Protein AF-A0A3N1CZ77-F1 (afdb_monomer_lite)

pLDDT: mean 90.08, std 13.38, range [37.53, 98.38]

Foldseek 3Di:
DQDQQEDQVLLLVLCVVCVVVCVVVQKDK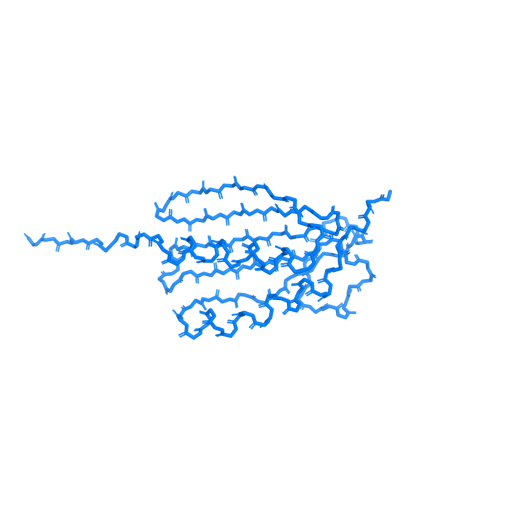DQKWFWAPPDDPPTDIDSDPVVHDHTFKIWIWIADNVRQWIWIWIAGSNQKIWIWIRAPNDTDIDIDGGRYSVSSSVVVVVVVCVSVPGDDPPPPPDD

Secondary structure (DSSP, 8-state):
-----S-HHHHHHHHHHHHHHHHHTT-EEPPPEEEETTSPSSPPEES-GGG-SSEEEEEEEEE-TTSS-EEEEEEETTTEEEEEEEETTEEEEEEEE--SHHHHHHHHHHHHHHHHHS---------

Structure (mmCIF, N/CA/C/O backbone):
data_AF-A0A3N1CZ77-F1
#
_entry.id   AF-A0A3N1CZ77-F1
#
loop_
_atom_site.group_PDB
_atom_site.id
_atom_site.type_symbol
_atom_site.label_atom_id
_atom_site.label_alt_id
_atom_site.label_comp_id
_atom_site.label_asym_id
_atom_site.label_entity_id
_atom_site.label_seq_id
_atom_site.pdbx_PDB_ins_code
_atom_site.Cartn_x
_atom_site.Cartn_y
_atom_site.Cartn_z
_atom_site.occupancy
_atom_site.B_iso_or_equiv
_atom_site.auth_seq_id
_atom_site.auth_comp_id
_atom_site.auth_asym_id
_atom_site.auth_atom_id
_atom_site.pdbx_PDB_model_num
ATOM 1 N N . MET A 1 1 ? 20.611 4.620 -13.132 1.00 52.34 1 MET A N 1
ATOM 2 C CA . MET A 1 1 ? 19.452 3.706 -13.179 1.00 52.34 1 MET A CA 1
ATOM 3 C C . MET A 1 1 ? 19.361 3.092 -11.795 1.00 52.34 1 MET A C 1
ATOM 5 O O . MET A 1 1 ? 20.352 2.504 -11.389 1.00 52.34 1 MET A O 1
ATOM 9 N N . MET A 1 2 ? 18.281 3.331 -11.040 1.00 60.47 2 MET A N 1
ATOM 10 C CA . MET A 1 2 ? 18.083 2.670 -9.740 1.00 60.47 2 MET A CA 1
ATOM 11 C C . MET A 1 2 ? 18.040 1.159 -9.956 1.00 60.47 2 MET A C 1
ATOM 13 O O . MET A 1 2 ? 17.412 0.702 -10.919 1.00 60.47 2 MET A O 1
ATOM 17 N N . ASP A 1 3 ? 18.699 0.409 -9.080 1.00 77.62 3 ASP A N 1
ATOM 18 C CA . ASP A 1 3 ? 18.689 -1.046 -9.150 1.00 77.62 3 ASP A CA 1
ATOM 19 C C . ASP A 1 3 ? 17.254 -1.583 -8.992 1.00 77.62 3 ASP A C 1
ATOM 21 O O . ASP A 1 3 ? 16.405 -0.945 -8.359 1.00 77.62 3 ASP A O 1
ATOM 25 N N . ARG A 1 4 ? 16.950 -2.704 -9.647 1.00 84.12 4 ARG A N 1
ATOM 26 C CA . ARG A 1 4 ? 15.653 -3.389 -9.526 1.00 84.12 4 ARG A CA 1
ATOM 27 C C . ARG A 1 4 ? 15.856 -4.589 -8.622 1.00 84.12 4 ARG A C 1
ATOM 29 O O . ARG A 1 4 ? 16.131 -5.682 -9.104 1.00 84.12 4 ARG A O 1
ATOM 36 N N . VAL A 1 5 ? 15.745 -4.345 -7.323 1.00 93.81 5 VAL A N 1
ATOM 37 C CA . VAL A 1 5 ? 15.986 -5.353 -6.288 1.00 93.81 5 VAL A CA 1
ATOM 38 C C . VAL A 1 5 ? 14.724 -6.174 -6.036 1.00 93.81 5 VAL A C 1
ATOM 40 O O . VAL A 1 5 ? 14.800 -7.394 -5.941 1.00 93.81 5 VAL A O 1
ATOM 43 N N . ILE A 1 6 ? 13.557 -5.523 -5.998 1.00 95.38 6 ILE A N 1
ATOM 44 C CA . ILE A 1 6 ? 12.279 -6.162 -5.664 1.00 95.38 6 ILE A CA 1
ATOM 45 C C . ILE A 1 6 ? 11.257 -6.056 -6.803 1.00 95.38 6 ILE A C 1
ATOM 47 O O . ILE A 1 6 ? 11.154 -5.038 -7.491 1.00 95.38 6 ILE A O 1
ATOM 51 N N . ASP A 1 7 ? 10.476 -7.123 -6.985 1.00 95.75 7 ASP A N 1
ATOM 52 C CA . ASP A 1 7 ? 9.313 -7.154 -7.874 1.00 95.75 7 ASP A CA 1
ATOM 53 C C . ASP A 1 7 ? 8.112 -6.478 -7.190 1.00 95.75 7 ASP A C 1
ATOM 55 O O . ASP A 1 7 ? 7.494 -7.039 -6.280 1.00 95.75 7 ASP A O 1
ATOM 59 N N . LEU A 1 8 ? 7.793 -5.261 -7.637 1.00 97.12 8 LEU A N 1
ATOM 60 C CA . LEU A 1 8 ? 6.699 -4.459 -7.088 1.00 97.12 8 LEU A CA 1
ATOM 61 C C . LEU A 1 8 ? 5.309 -5.033 -7.402 1.00 97.12 8 LEU A C 1
ATOM 63 O O . LEU A 1 8 ? 4.387 -4.830 -6.618 1.00 97.12 8 LEU A O 1
ATOM 67 N N . ASP A 1 9 ? 5.144 -5.782 -8.494 1.00 97.31 9 ASP A N 1
ATOM 68 C CA . ASP A 1 9 ? 3.872 -6.438 -8.812 1.00 97.31 9 ASP A CA 1
ATOM 69 C C . ASP A 1 9 ? 3.587 -7.571 -7.818 1.00 97.31 9 ASP A C 1
ATOM 71 O O . ASP A 1 9 ? 2.476 -7.690 -7.292 1.00 97.31 9 ASP A O 1
ATOM 75 N N . ARG A 1 10 ? 4.613 -8.356 -7.468 1.00 97.44 10 ARG A N 1
ATOM 76 C CA . ARG A 1 10 ? 4.491 -9.368 -6.407 1.00 97.44 10 ARG A CA 1
ATOM 77 C C . ARG A 1 10 ? 4.319 -8.745 -5.026 1.00 97.44 10 ARG A C 1
ATOM 79 O O . ARG A 1 10 ? 3.500 -9.231 -4.255 1.00 97.44 10 ARG A O 1
ATOM 86 N N . ALA A 1 11 ? 5.024 -7.657 -4.721 1.00 97.62 11 ALA A N 1
ATOM 87 C CA . ALA A 1 11 ? 4.836 -6.941 -3.461 1.00 97.62 11 ALA A CA 1
ATOM 88 C C . ALA A 1 11 ? 3.414 -6.358 -3.320 1.00 97.62 11 ALA A C 1
ATOM 90 O O . ALA A 1 11 ? 2.819 -6.430 -2.247 1.00 97.62 11 ALA A O 1
ATOM 91 N N . ALA A 1 12 ? 2.815 -5.848 -4.402 1.00 97.75 12 ALA A N 1
ATOM 92 C CA . ALA A 1 12 ? 1.417 -5.420 -4.394 1.00 97.75 12 ALA A CA 1
ATOM 93 C C . ALA A 1 12 ? 0.453 -6.588 -4.130 1.00 97.75 12 ALA A C 1
ATOM 95 O O . ALA A 1 12 ? -0.534 -6.421 -3.412 1.00 97.75 12 ALA A O 1
ATOM 96 N N . ALA A 1 13 ? 0.745 -7.781 -4.658 1.00 97.12 13 ALA A N 1
ATOM 97 C CA . ALA A 1 13 ? -0.046 -8.974 -4.368 1.00 97.12 13 ALA A CA 1
ATOM 98 C C . ALA A 1 13 ? -0.011 -9.349 -2.874 1.00 97.12 13 ALA A C 1
ATOM 100 O O . ALA A 1 13 ? -1.045 -9.736 -2.333 1.00 97.12 13 ALA A O 1
ATOM 101 N N . GLU A 1 14 ? 1.125 -9.165 -2.188 1.00 97.88 14 GLU A N 1
ATOM 102 C CA . GLU A 1 14 ? 1.230 -9.373 -0.733 1.00 97.88 14 GLU A CA 1
ATOM 103 C C . GLU A 1 14 ? 0.317 -8.429 0.067 1.00 97.88 14 GLU A C 1
ATOM 105 O O . GLU A 1 14 ? -0.271 -8.851 1.067 1.00 97.88 14 GLU A O 1
ATOM 110 N N . ILE A 1 15 ? 0.160 -7.177 -0.385 1.00 97.56 15 ILE A N 1
ATOM 111 C CA . ILE A 1 15 ? -0.781 -6.211 0.206 1.00 97.56 15 ILE A CA 1
ATOM 112 C C . ILE A 1 15 ? -2.216 -6.678 -0.023 1.00 97.56 15 ILE A C 1
ATOM 114 O O . ILE A 1 15 ? -2.994 -6.784 0.923 1.00 97.56 15 ILE A O 1
ATOM 118 N N . VAL A 1 16 ? -2.574 -6.981 -1.274 1.00 95.75 16 VAL A N 1
ATOM 119 C CA . VAL A 1 16 ? -3.941 -7.379 -1.645 1.00 95.75 16 VAL A CA 1
ATOM 120 C C . VAL A 1 16 ? -4.371 -8.648 -0.908 1.00 95.75 16 VAL A C 1
ATOM 122 O O . VAL A 1 16 ? -5.505 -8.724 -0.439 1.00 95.75 16 VAL A O 1
ATOM 125 N N . ALA A 1 17 ? -3.467 -9.618 -0.751 1.00 95.94 17 ALA A N 1
ATOM 126 C CA . ALA A 1 17 ? -3.738 -10.859 -0.032 1.00 95.94 17 ALA A CA 1
ATOM 127 C C . ALA A 1 17 ? -4.102 -10.632 1.447 1.00 95.94 17 ALA A C 1
ATOM 129 O O . ALA A 1 17 ? -4.891 -11.393 2.004 1.00 95.94 17 ALA A O 1
ATOM 130 N N . ARG A 1 18 ? -3.557 -9.584 2.078 1.00 96.62 18 ARG A N 1
ATOM 131 C CA . ARG A 1 18 ? -3.784 -9.260 3.497 1.00 96.62 18 ARG A CA 1
ATOM 132 C C . ARG A 1 18 ? -4.888 -8.237 3.723 1.00 96.62 18 ARG A C 1
ATOM 134 O O . ARG A 1 18 ? -5.530 -8.265 4.770 1.00 96.62 18 ARG A O 1
ATOM 141 N N . ALA A 1 19 ? -5.143 -7.375 2.739 1.00 95.38 19 ALA A N 1
ATOM 142 C CA . ALA A 1 19 ? -6.119 -6.295 2.835 1.00 95.38 19 ALA A CA 1
ATOM 143 C C . ALA A 1 19 ? -7.506 -6.786 3.272 1.00 95.38 19 ALA A C 1
ATOM 145 O O . ALA A 1 19 ? -8.142 -6.136 4.095 1.00 95.38 19 ALA A O 1
ATOM 146 N N . ALA A 1 20 ? -7.941 -7.959 2.795 1.00 91.88 20 ALA A N 1
ATOM 147 C CA . ALA A 1 20 ? -9.215 -8.554 3.199 1.00 91.88 20 ALA A CA 1
ATOM 148 C C . ALA A 1 20 ? -9.302 -8.775 4.720 1.00 91.88 20 ALA A C 1
ATOM 150 O O . ALA A 1 20 ? -10.262 -8.338 5.347 1.00 91.88 20 ALA A O 1
ATOM 151 N N . VAL A 1 21 ? -8.268 -9.373 5.321 1.00 94.00 21 VAL A N 1
ATOM 152 C CA . VAL A 1 21 ? -8.210 -9.636 6.768 1.00 94.00 21 VAL A CA 1
ATOM 153 C C . VAL A 1 21 ? -8.183 -8.327 7.559 1.00 94.00 21 VAL A C 1
ATOM 155 O O . VAL A 1 21 ? -8.862 -8.200 8.574 1.00 94.00 21 VAL A O 1
ATOM 158 N N . TRP A 1 22 ? -7.432 -7.328 7.089 1.00 95.81 22 TRP A N 1
ATOM 159 C CA . TRP A 1 22 ? -7.373 -6.009 7.728 1.00 95.81 22 TRP A CA 1
ATOM 160 C C . TRP A 1 22 ? -8.730 -5.303 7.714 1.00 95.81 22 TRP A C 1
ATOM 162 O O . TRP A 1 22 ? -9.152 -4.745 8.725 1.00 95.81 22 TRP A O 1
ATOM 172 N N . THR A 1 23 ? -9.444 -5.367 6.592 1.00 94.88 23 THR A N 1
ATOM 173 C CA . THR A 1 23 ? -10.793 -4.807 6.480 1.00 94.88 23 THR A CA 1
ATOM 174 C C . THR A 1 23 ? -11.798 -5.544 7.365 1.00 94.88 23 THR A C 1
ATOM 176 O O . THR A 1 23 ? -12.642 -4.896 7.980 1.00 94.88 23 THR A O 1
ATOM 179 N N . GLU A 1 24 ? -11.701 -6.871 7.494 1.00 93.31 24 GLU A N 1
ATOM 180 C CA . GLU A 1 24 ? -12.574 -7.655 8.384 1.00 93.31 24 GLU A CA 1
ATOM 181 C C . GLU A 1 24 ? -12.428 -7.268 9.860 1.00 93.31 24 GLU A C 1
ATOM 183 O O . GLU A 1 24 ? -13.416 -7.281 10.594 1.00 93.31 24 GLU A O 1
ATOM 188 N N . VAL A 1 25 ? -11.229 -6.870 10.293 1.00 92.31 25 VAL A N 1
ATOM 189 C CA . VAL A 1 25 ? -10.992 -6.366 11.658 1.00 92.31 25 VAL A CA 1
ATOM 190 C C . VAL A 1 25 ? -11.262 -4.861 11.807 1.00 92.31 25 VAL A C 1
ATOM 192 O O . VAL A 1 25 ? -10.941 -4.276 12.837 1.00 92.31 25 VAL A O 1
ATOM 195 N N . GLY A 1 26 ? -11.883 -4.235 10.802 1.00 93.69 26 GLY A N 1
ATOM 196 C CA . GLY A 1 26 ? -12.371 -2.855 10.860 1.00 93.69 26 GLY A CA 1
ATOM 197 C C . GLY A 1 26 ? -11.391 -1.789 10.372 1.00 93.69 26 GLY A C 1
ATOM 198 O O . GLY A 1 26 ? -11.674 -0.605 10.537 1.00 93.69 26 GLY A O 1
ATOM 199 N N . LEU A 1 27 ? -10.261 -2.166 9.763 1.00 95.88 27 LEU A N 1
ATOM 200 C CA . LEU A 1 27 ? -9.303 -1.198 9.227 1.00 95.88 27 LEU A CA 1
ATOM 201 C C . LEU A 1 27 ? -9.723 -0.667 7.854 1.00 95.88 27 LEU A C 1
ATOM 203 O O . LEU A 1 27 ? -10.133 -1.416 6.961 1.00 95.88 27 LEU A O 1
ATOM 207 N N . GLY A 1 28 ? -9.536 0.636 7.653 1.00 96.50 28 GLY A N 1
ATOM 208 C CA . GLY A 1 28 ? -9.732 1.286 6.362 1.00 96.50 28 GLY A CA 1
ATOM 209 C C . GLY A 1 28 ? -8.490 1.151 5.486 1.00 96.50 28 GLY A C 1
ATOM 210 O O . GLY A 1 28 ? -7.529 1.888 5.675 1.00 96.50 28 GLY A O 1
ATOM 211 N N . VAL A 1 29 ? -8.497 0.245 4.508 1.00 97.19 29 VAL A N 1
ATOM 212 C CA . VAL A 1 29 ? -7.369 0.056 3.578 1.00 97.19 29 VAL A CA 1
ATOM 213 C C . VAL A 1 29 ? -7.630 0.834 2.288 1.00 97.19 29 VAL A C 1
ATOM 215 O O . VAL A 1 29 ? -8.592 0.559 1.571 1.00 97.19 29 VAL A O 1
ATOM 218 N N . SER A 1 30 ? -6.778 1.812 1.982 1.00 96.44 30 SER A N 1
ATOM 219 C CA . SER A 1 30 ? -6.846 2.543 0.711 1.00 96.44 30 SER A CA 1
ATOM 220 C C . SER A 1 30 ? -6.333 1.682 -0.453 1.00 96.44 30 SER A C 1
ATOM 222 O O . SER A 1 30 ? -5.493 0.805 -0.237 1.00 96.44 30 SER A O 1
ATOM 224 N N . PRO A 1 31 ? -6.774 1.937 -1.703 1.00 96.25 31 PRO A N 1
ATOM 225 C CA . PRO A 1 31 ? -6.189 1.296 -2.876 1.00 96.25 31 PRO A CA 1
ATOM 226 C C . PRO A 1 31 ? -4.669 1.485 -2.936 1.00 96.25 31 PRO A C 1
ATOM 228 O O . PRO A 1 31 ? -4.156 2.549 -2.585 1.00 96.25 31 PRO A O 1
ATOM 231 N N . VAL A 1 32 ? -3.959 0.461 -3.421 1.00 97.62 32 VAL A N 1
ATOM 232 C CA . VAL A 1 32 ? -2.517 0.557 -3.676 1.00 97.62 32 VAL A CA 1
ATOM 233 C C . VAL A 1 32 ? -2.266 1.649 -4.709 1.00 97.62 32 VAL A C 1
ATOM 235 O O . VAL A 1 32 ? -2.879 1.661 -5.777 1.00 97.62 32 VAL A O 1
ATOM 238 N N . THR A 1 33 ? -1.337 2.541 -4.390 1.00 97.88 33 THR A N 1
ATOM 239 C CA . THR A 1 33 ? -0.897 3.611 -5.290 1.00 97.88 33 THR A CA 1
ATOM 240 C C . THR A 1 33 ? 0.414 3.227 -5.958 1.00 97.88 33 THR A C 1
ATOM 242 O O . THR A 1 33 ? 1.199 2.457 -5.411 1.00 97.88 33 THR A O 1
ATOM 245 N N . TRP A 1 34 ? 0.675 3.782 -7.134 1.00 97.94 34 TRP A N 1
ATOM 246 C CA . TRP A 1 34 ? 1.865 3.514 -7.928 1.00 97.94 34 TRP A CA 1
ATOM 247 C C . TRP A 1 34 ? 2.487 4.813 -8.418 1.00 97.94 34 TRP A C 1
ATOM 249 O O . TRP A 1 34 ? 1.778 5.736 -8.823 1.00 97.94 34 TRP A O 1
ATOM 259 N N . ARG A 1 35 ? 3.820 4.857 -8.446 1.00 96.31 35 ARG A N 1
ATOM 260 C CA . ARG A 1 35 ? 4.591 5.909 -9.113 1.00 96.31 35 ARG A CA 1
ATOM 261 C C . ARG A 1 35 ? 5.291 5.335 -10.339 1.00 96.31 35 ARG A C 1
ATOM 263 O O . ARG A 1 35 ? 6.007 4.340 -10.233 1.00 96.31 35 ARG A O 1
ATOM 270 N N . ASP A 1 36 ? 5.126 5.994 -11.484 1.00 94.50 36 ASP A N 1
ATOM 271 C CA . ASP A 1 36 ? 5.888 5.689 -12.700 1.00 94.50 36 ASP A CA 1
ATOM 272 C C . ASP A 1 36 ? 7.198 6.491 -12.719 1.00 94.50 36 ASP A C 1
ATOM 274 O O . ASP A 1 36 ? 7.181 7.724 -12.747 1.00 94.50 36 ASP A O 1
ATOM 278 N N . GLY A 1 37 ? 8.336 5.795 -12.748 1.00 91.56 37 GLY A N 1
ATOM 279 C CA . GLY A 1 37 ? 9.676 6.387 -12.779 1.00 91.56 37 GLY A CA 1
ATOM 280 C C . GLY A 1 37 ? 10.013 7.135 -14.071 1.00 91.56 37 GLY A C 1
ATOM 281 O O . GLY A 1 37 ? 11.030 7.824 -14.134 1.00 91.56 37 GLY A O 1
ATOM 282 N N . ARG A 1 38 ? 9.179 7.024 -15.112 1.00 90.38 38 ARG A N 1
ATOM 283 C CA . ARG A 1 38 ? 9.319 7.780 -16.368 1.00 90.38 38 ARG A CA 1
ATOM 284 C C . ARG A 1 38 ? 8.519 9.077 -16.384 1.00 90.38 38 ARG A C 1
ATOM 286 O O . ARG A 1 38 ? 8.724 9.887 -17.290 1.00 90.38 38 ARG A O 1
ATOM 293 N N . THR A 1 39 ? 7.612 9.273 -15.430 1.00 90.19 39 THR A N 1
ATOM 294 C CA . THR A 1 39 ? 6.791 10.484 -15.362 1.00 90.19 39 THR A CA 1
ATOM 295 C C . THR A 1 39 ? 7.622 11.641 -14.825 1.00 90.19 39 THR A C 1
ATOM 297 O O . THR A 1 39 ? 8.270 11.531 -13.787 1.00 90.19 39 THR A O 1
ATOM 300 N N . ALA A 1 40 ? 7.612 12.764 -15.544 1.00 86.56 40 ALA A N 1
ATOM 301 C CA . ALA A 1 40 ? 8.281 13.973 -15.089 1.00 86.56 40 ALA A CA 1
ATOM 302 C C . ALA A 1 40 ? 7.577 14.554 -13.857 1.00 86.56 40 ALA A C 1
ATOM 304 O O . ALA A 1 40 ? 6.365 14.427 -13.695 1.00 86.56 40 ALA A O 1
ATOM 305 N N . TRP A 1 41 ? 8.342 15.233 -13.010 1.00 85.81 41 TRP A N 1
ATOM 306 C CA . TRP A 1 41 ? 7.790 15.944 -11.866 1.00 85.81 41 TRP A CA 1
ATOM 307 C C . TRP A 1 41 ? 6.810 17.059 -12.314 1.00 85.81 41 TRP A C 1
ATOM 309 O O . TRP A 1 41 ? 7.100 17.735 -13.307 1.00 85.81 41 TRP A O 1
ATOM 319 N N . PRO A 1 42 ? 5.698 17.312 -11.590 1.00 87.12 42 PRO A N 1
ATOM 320 C CA . PRO A 1 42 ? 5.261 16.649 -10.358 1.00 87.12 42 PRO A CA 1
ATOM 321 C C . PRO A 1 42 ? 4.747 15.229 -10.599 1.00 87.12 42 PRO A C 1
ATOM 323 O O . PRO A 1 42 ? 3.997 14.971 -11.538 1.00 87.12 42 PRO A O 1
ATOM 326 N N . TYR A 1 43 ? 5.153 14.308 -9.722 1.00 83.69 43 TYR A N 1
ATOM 327 C CA . TYR A 1 43 ? 4.750 12.910 -9.829 1.00 83.69 43 TYR A CA 1
ATOM 328 C C . TYR A 1 43 ? 3.250 12.760 -9.586 1.00 83.69 43 TYR A C 1
ATOM 330 O O . TYR A 1 43 ? 2.708 13.276 -8.607 1.00 83.69 43 TYR A O 1
ATOM 338 N N . ARG A 1 44 ? 2.593 12.013 -10.472 1.00 88.38 44 ARG A N 1
ATOM 339 C CA . ARG A 1 44 ? 1.207 11.581 -10.314 1.00 88.38 44 ARG A CA 1
ATOM 340 C C . ARG A 1 44 ? 1.198 10.172 -9.738 1.00 88.38 44 ARG A C 1
ATOM 342 O O . ARG A 1 44 ? 1.907 9.307 -10.248 1.00 88.38 44 ARG A O 1
ATOM 349 N N . LEU A 1 45 ? 0.422 9.967 -8.677 1.00 94.19 45 LEU A N 1
ATOM 350 C CA . LEU A 1 45 ? 0.150 8.636 -8.146 1.00 94.19 45 LEU A CA 1
ATOM 351 C C . LEU A 1 45 ? -1.064 8.061 -8.872 1.00 94.19 45 LEU A C 1
ATOM 353 O O . LEU A 1 45 ? -2.093 8.731 -8.966 1.00 94.19 45 LEU A O 1
ATOM 357 N N . GLU A 1 46 ? -0.942 6.838 -9.372 1.00 96.44 46 GLU A N 1
ATOM 358 C CA . GLU A 1 46 ? -2.037 6.121 -10.026 1.00 96.44 46 GLU A CA 1
ATOM 359 C C . GLU A 1 46 ? -2.460 4.926 -9.177 1.00 96.44 46 GLU A C 1
ATOM 361 O O . GLU A 1 46 ? -1.622 4.254 -8.584 1.00 96.44 46 GLU A O 1
ATOM 366 N N . ASN A 1 47 ? -3.756 4.629 -9.151 1.00 96.06 47 ASN A N 1
ATOM 367 C CA . ASN A 1 47 ? -4.275 3.418 -8.500 1.00 96.06 47 ASN A CA 1
ATOM 368 C C . ASN A 1 47 ? -4.400 2.243 -9.484 1.00 96.06 47 ASN A C 1
ATOM 370 O O . ASN A 1 47 ? -4.612 1.105 -9.073 1.00 96.06 47 ASN A O 1
ATOM 374 N N . ASP A 1 48 ? -4.290 2.517 -10.788 1.00 94.75 48 ASP A N 1
ATOM 375 C CA . ASP A 1 48 ? -4.367 1.511 -11.843 1.00 94.75 48 ASP A CA 1
ATOM 376 C C . ASP A 1 48 ? -2.961 1.151 -12.340 1.00 94.75 48 ASP A C 1
ATOM 378 O O . ASP A 1 48 ? -2.283 1.940 -13.005 1.00 94.75 48 ASP A O 1
ATOM 382 N N . ARG A 1 49 ? -2.5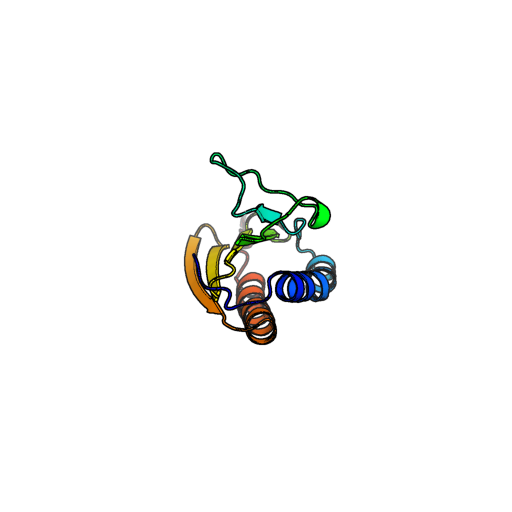37 -0.081 -12.040 1.00 95.12 49 ARG A N 1
ATOM 383 C CA . ARG A 1 49 ? -1.241 -0.629 -12.452 1.00 95.12 49 ARG A CA 1
ATOM 384 C C . ARG A 1 49 ? -1.059 -0.645 -13.975 1.00 95.12 49 ARG A C 1
ATOM 386 O O . ARG A 1 49 ? 0.082 -0.558 -14.437 1.00 95.12 49 ARG A O 1
ATOM 393 N N . ALA A 1 50 ? -2.137 -0.725 -14.757 1.00 95.50 50 ALA A N 1
ATOM 394 C CA . ALA A 1 50 ? -2.074 -0.729 -16.219 1.00 95.50 50 ALA A CA 1
ATOM 395 C C . ALA A 1 50 ? -1.625 0.620 -16.808 1.00 95.50 50 ALA A C 1
ATOM 397 O O . ALA A 1 50 ? -1.149 0.661 -17.943 1.00 95.50 50 ALA A O 1
ATOM 398 N N . LEU A 1 51 ? -1.732 1.711 -16.040 1.00 93.56 51 LEU A N 1
ATOM 399 C CA . LEU A 1 51 ? -1.274 3.044 -16.443 1.00 93.56 51 LEU A CA 1
ATOM 400 C C . LEU A 1 51 ? 0.231 3.261 -16.206 1.00 93.56 51 LEU A C 1
ATOM 402 O O . LEU A 1 51 ? 0.772 4.285 -16.617 1.00 93.56 51 LEU A O 1
ATOM 406 N N . ILE A 1 52 ? 0.913 2.304 -15.566 1.00 95.44 52 ILE A N 1
ATOM 407 C CA . ILE A 1 52 ? 2.315 2.420 -15.153 1.00 95.44 52 ILE A CA 1
ATOM 408 C C . ILE A 1 52 ? 3.234 1.676 -16.124 1.00 95.44 52 ILE A C 1
ATOM 410 O O . ILE A 1 52 ? 3.145 0.457 -16.294 1.00 95.44 52 ILE A O 1
ATOM 414 N N . THR A 1 53 ? 4.173 2.407 -16.721 1.00 93.50 53 THR A N 1
ATOM 415 C CA . THR A 1 53 ? 5.156 1.873 -17.673 1.00 93.50 53 THR A CA 1
ATOM 416 C C . THR A 1 53 ? 6.409 1.357 -16.971 1.00 93.50 53 THR A C 1
ATOM 418 O O . THR A 1 53 ? 6.880 0.263 -17.282 1.00 93.50 53 THR A O 1
ATOM 421 N N . ASP A 1 54 ? 6.973 2.135 -16.043 1.00 93.12 54 ASP A N 1
ATOM 422 C CA . ASP A 1 54 ? 8.133 1.737 -15.237 1.00 93.12 54 ASP A CA 1
ATOM 423 C C . ASP A 1 54 ? 7.813 1.923 -13.748 1.00 93.12 54 ASP A C 1
ATOM 425 O O . ASP A 1 54 ? 7.992 3.026 -13.229 1.00 93.12 54 ASP A O 1
ATOM 429 N N . PRO A 1 55 ? 7.303 0.890 -13.051 1.00 95.00 55 PRO A N 1
ATOM 430 C CA . PRO A 1 55 ? 6.965 1.020 -11.642 1.00 95.00 55 PRO A CA 1
ATOM 431 C C . PRO A 1 55 ? 8.230 1.326 -10.839 1.00 95.00 55 PRO A C 1
ATOM 433 O O . PRO A 1 55 ? 9.202 0.566 -10.837 1.00 95.00 55 PRO A O 1
ATOM 436 N N . ASP A 1 56 ? 8.215 2.475 -10.178 1.00 95.31 56 ASP A N 1
ATOM 437 C CA . ASP A 1 56 ? 9.330 2.981 -9.384 1.00 95.31 56 ASP A CA 1
ATOM 438 C C . ASP A 1 56 ? 9.069 2.815 -7.887 1.00 95.31 56 ASP A C 1
ATOM 440 O O . ASP A 1 56 ? 9.966 2.441 -7.130 1.00 95.31 56 ASP A O 1
ATOM 444 N N . SER A 1 57 ? 7.819 3.004 -7.470 1.00 96.69 57 SER A N 1
ATOM 445 C CA . SER A 1 57 ? 7.360 2.659 -6.129 1.00 96.69 57 SER A CA 1
ATOM 446 C C . SER A 1 57 ? 5.884 2.278 -6.121 1.00 96.69 57 SER A C 1
ATOM 448 O O . SER A 1 57 ? 5.126 2.674 -7.012 1.00 96.69 57 SER A O 1
ATOM 450 N N . LEU A 1 58 ? 5.481 1.559 -5.077 1.00 97.19 58 LEU A N 1
ATOM 451 C CA . LEU A 1 58 ? 4.086 1.379 -4.690 1.00 97.19 58 LEU A CA 1
ATOM 452 C C . LEU A 1 58 ? 3.850 1.964 -3.296 1.00 97.19 58 LEU A C 1
ATOM 454 O O . LEU A 1 58 ? 4.784 2.048 -2.498 1.00 97.19 58 LEU A O 1
ATOM 458 N N . GLY A 1 59 ? 2.618 2.366 -3.009 1.00 97.88 59 GLY A N 1
ATOM 459 C CA . GLY A 1 59 ? 2.216 2.927 -1.725 1.00 97.88 59 GLY A CA 1
ATOM 460 C C . GLY A 1 59 ? 1.020 2.199 -1.123 1.00 97.88 59 GLY A C 1
ATOM 461 O O . GLY A 1 59 ? 0.082 1.836 -1.837 1.00 97.88 59 GLY A O 1
ATOM 462 N N . LEU A 1 60 ? 1.048 2.034 0.195 1.00 98.38 60 LEU A N 1
ATOM 463 C CA . LEU A 1 60 ? -0.026 1.508 1.030 1.00 98.38 60 LEU A CA 1
ATOM 464 C C . LEU A 1 60 ? -0.433 2.579 2.041 1.00 98.38 60 LEU A C 1
ATOM 466 O O . LEU A 1 60 ? 0.422 3.208 2.660 1.00 98.38 60 LEU A O 1
ATOM 470 N N . ARG A 1 61 ? -1.741 2.744 2.236 1.00 97.81 61 ARG A N 1
ATOM 471 C CA . ARG A 1 61 ? -2.297 3.547 3.323 1.00 97.81 61 ARG A CA 1
ATOM 472 C C . ARG A 1 61 ? -3.383 2.768 4.054 1.00 97.81 61 ARG A C 1
ATOM 474 O O . ARG A 1 61 ? -4.297 2.247 3.411 1.00 97.81 61 ARG A O 1
ATOM 481 N N . VAL A 1 62 ? -3.280 2.706 5.377 1.00 97.69 62 VAL A N 1
ATOM 482 C CA . VAL A 1 62 ? -4.238 2.033 6.261 1.00 97.69 62 VAL A CA 1
ATOM 483 C C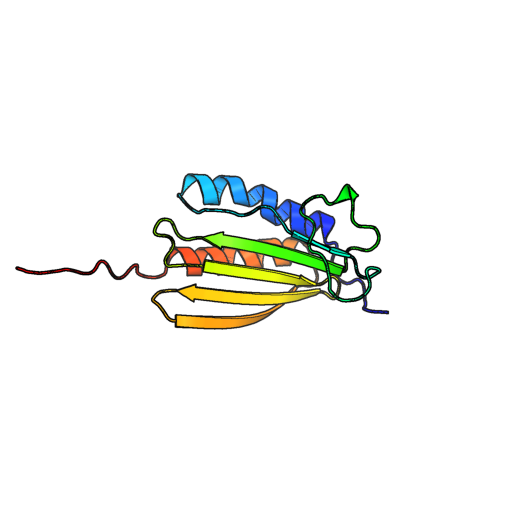 . VAL A 1 62 ? -4.656 2.986 7.375 1.00 97.69 62 VAL A C 1
ATOM 485 O O . VAL A 1 62 ? -3.818 3.660 7.961 1.00 97.69 62 VAL A O 1
ATOM 488 N N . HIS A 1 63 ? -5.949 3.022 7.673 1.00 96.00 63 HIS A N 1
ATOM 489 C CA . HIS A 1 63 ? -6.537 3.808 8.751 1.00 96.00 63 HIS A CA 1
ATOM 490 C C . HIS A 1 63 ? -7.052 2.887 9.856 1.00 96.00 63 HIS A C 1
ATOM 492 O O . HIS A 1 63 ? -7.657 1.845 9.576 1.00 96.00 63 HIS A O 1
ATOM 498 N N . GLY A 1 64 ? -6.828 3.292 11.104 1.00 93.38 64 GLY A N 1
ATOM 499 C CA . GLY A 1 64 ? -7.446 2.681 12.274 1.00 93.38 64 GLY A CA 1
ATOM 500 C C . GLY A 1 64 ? -8.972 2.832 12.243 1.00 93.38 64 GLY A C 1
ATOM 501 O O . GLY A 1 64 ? -9.486 3.704 11.537 1.00 93.38 64 GLY A O 1
ATOM 502 N N . PRO A 1 65 ? -9.707 2.014 13.014 1.00 87.94 65 PRO A N 1
ATOM 503 C CA . PRO A 1 65 ? -11.172 2.004 12.995 1.00 87.94 65 PRO A CA 1
ATOM 504 C C . PRO A 1 65 ? -11.778 3.359 13.394 1.00 87.94 65 PRO A C 1
ATOM 506 O O . PRO A 1 65 ? -12.804 3.759 12.848 1.00 87.94 65 PRO A O 1
ATOM 509 N N . ASP A 1 66 ? -11.100 4.089 14.282 1.00 86.31 66 ASP A N 1
ATOM 510 C CA . ASP A 1 66 ? -11.534 5.398 14.785 1.00 86.31 66 ASP A CA 1
ATOM 511 C C . ASP A 1 66 ? -10.958 6.574 13.967 1.00 86.31 66 ASP A C 1
ATOM 513 O O . ASP A 1 66 ? -11.249 7.735 14.241 1.00 86.31 66 ASP A O 1
ATOM 517 N N . GLY A 1 67 ? -10.133 6.294 12.949 1.00 83.31 67 GLY A N 1
ATOM 518 C CA . GLY A 1 67 ? -9.502 7.298 12.082 1.00 83.31 67 GLY A CA 1
ATOM 519 C C . GLY A 1 67 ? -8.330 8.071 12.701 1.00 83.31 67 GLY A C 1
ATOM 520 O O . GLY A 1 67 ? -7.676 8.826 11.988 1.00 83.31 67 GLY A O 1
ATOM 521 N N . GLU A 1 68 ? -8.037 7.872 13.988 1.00 86.94 68 GLU A N 1
ATOM 522 C CA . GLU A 1 68 ? -6.943 8.550 14.706 1.00 86.94 68 GLU A CA 1
ATOM 523 C C . GLU A 1 68 ? -5.566 7.917 14.469 1.00 86.94 68 GLU A C 1
ATOM 525 O O . GLU A 1 68 ? -4.541 8.569 14.655 1.00 86.94 68 GLU A O 1
ATOM 530 N N . ALA A 1 69 ? -5.537 6.653 14.040 1.00 93.25 69 ALA A N 1
ATOM 531 C CA . ALA A 1 69 ? -4.313 5.962 13.661 1.00 93.25 69 ALA A CA 1
ATOM 532 C C . ALA A 1 69 ? -4.196 5.873 12.136 1.00 93.25 69 ALA A C 1
ATOM 534 O O . ALA A 1 69 ? -5.165 5.545 11.444 1.00 93.25 69 ALA A O 1
ATOM 535 N N . GLU A 1 70 ? -2.999 6.110 11.608 1.00 96.19 70 GLU A N 1
ATOM 536 C CA . GLU A 1 70 ? -2.703 5.992 10.181 1.00 96.19 70 GLU A CA 1
ATOM 537 C C . GLU A 1 70 ? -1.357 5.302 9.972 1.00 96.19 70 GLU A C 1
ATOM 539 O O . GLU A 1 70 ? -0.388 5.554 10.679 1.00 96.19 70 GLU A O 1
ATOM 544 N N . LEU A 1 71 ? -1.299 4.424 8.982 1.00 97.00 71 LEU A N 1
ATOM 545 C CA . LEU A 1 71 ? -0.077 3.831 8.470 1.00 97.00 71 LEU A CA 1
ATOM 546 C C . LEU A 1 71 ? 0.057 4.246 7.016 1.00 97.00 71 LEU A C 1
ATOM 548 O O . LEU A 1 71 ? -0.841 3.985 6.212 1.00 97.00 71 LEU A O 1
ATOM 552 N N . VAL A 1 72 ? 1.191 4.842 6.668 1.00 97.88 72 VAL A N 1
ATOM 553 C CA . VAL A 1 72 ? 1.586 5.119 5.288 1.00 97.88 72 VAL A CA 1
ATOM 554 C C . VAL A 1 72 ? 2.902 4.414 5.023 1.00 97.88 72 VAL A C 1
ATOM 556 O O . VAL A 1 72 ? 3.866 4.580 5.756 1.00 97.88 72 VAL A O 1
ATOM 559 N N . LEU A 1 73 ? 2.943 3.604 3.974 1.00 98.31 73 LEU A N 1
ATOM 560 C CA . LEU A 1 73 ? 4.138 2.874 3.579 1.00 98.31 73 LEU A CA 1
ATOM 561 C C . LEU A 1 73 ? 4.397 3.096 2.097 1.00 98.31 73 LEU A C 1
ATOM 563 O O . LEU A 1 73 ? 3.478 2.983 1.285 1.00 98.31 73 LEU A O 1
ATOM 567 N N . VAL A 1 74 ? 5.650 3.352 1.727 1.00 98.06 74 VAL A N 1
ATOM 568 C CA . VAL A 1 74 ? 6.089 3.435 0.329 1.00 98.06 74 VAL A CA 1
ATOM 569 C C . VAL A 1 74 ? 7.233 2.459 0.103 1.00 98.06 74 VAL A C 1
ATOM 571 O O . VAL A 1 74 ? 8.299 2.610 0.685 1.00 98.06 74 VAL A O 1
ATOM 574 N N . LEU A 1 75 ? 7.034 1.476 -0.775 1.00 98.25 75 LEU A N 1
ATOM 575 C CA . LEU A 1 75 ? 8.072 0.531 -1.184 1.00 98.25 75 LEU A CA 1
ATOM 576 C C . LEU A 1 75 ? 8.621 0.933 -2.552 1.00 98.25 75 LEU A C 1
ATOM 578 O O . LEU A 1 75 ? 7.886 1.005 -3.538 1.00 98.25 75 LEU A O 1
ATOM 582 N N . TYR A 1 76 ? 9.927 1.144 -2.624 1.00 97.06 76 TYR A N 1
ATOM 583 C CA . TYR A 1 76 ? 10.648 1.504 -3.836 1.00 97.06 76 TYR A CA 1
ATOM 584 C C . TYR A 1 76 ? 11.255 0.256 -4.476 1.00 97.06 76 TYR A C 1
ATOM 586 O O . TYR A 1 76 ? 11.759 -0.633 -3.789 1.00 97.06 76 TYR A O 1
ATOM 594 N N . ARG A 1 77 ? 11.311 0.222 -5.812 1.00 95.69 77 ARG A N 1
ATOM 595 C CA . ARG A 1 77 ? 11.908 -0.881 -6.600 1.00 95.69 77 ARG A CA 1
ATOM 596 C C . ARG A 1 77 ? 13.356 -1.226 -6.230 1.00 95.69 77 ARG A C 1
ATOM 598 O O . ARG A 1 77 ? 13.824 -2.322 -6.529 1.00 95.69 77 ARG A O 1
ATOM 605 N N . GLY A 1 78 ? 14.065 -0.288 -5.598 1.00 95.62 78 GLY A N 1
ATOM 606 C CA . GLY A 1 78 ? 15.419 -0.476 -5.075 1.00 95.62 78 GLY A CA 1
ATOM 607 C C . GLY A 1 78 ? 15.489 -1.307 -3.791 1.00 95.62 78 GLY A C 1
ATOM 608 O O . GLY A 1 78 ? 16.581 -1.479 -3.267 1.00 95.62 78 GLY A O 1
ATOM 609 N N . GLY A 1 79 ? 14.356 -1.805 -3.285 1.00 95.56 79 GLY A N 1
ATOM 610 C CA . GLY A 1 79 ? 14.294 -2.619 -2.073 1.00 95.56 79 GLY A CA 1
ATOM 611 C C . GLY A 1 79 ? 14.319 -1.797 -0.788 1.00 95.56 79 GLY A C 1
ATOM 612 O O . GLY A 1 79 ? 14.740 -2.287 0.250 1.00 95.56 79 GLY A O 1
ATOM 613 N N . TRP A 1 80 ? 13.902 -0.536 -0.849 1.00 95.94 80 TRP A N 1
ATOM 614 C CA . TRP A 1 80 ? 13.795 0.342 0.312 1.00 95.94 80 TRP A CA 1
ATOM 615 C C . TRP A 1 80 ? 12.327 0.638 0.594 1.00 95.94 80 TRP A C 1
ATOM 617 O O . TRP A 1 80 ? 11.568 0.869 -0.349 1.00 95.94 80 TRP A O 1
ATOM 627 N N . ALA A 1 81 ? 11.936 0.621 1.864 1.00 97.62 81 ALA A N 1
ATOM 628 C CA . ALA A 1 81 ? 10.602 0.975 2.314 1.00 97.62 81 ALA A CA 1
ATOM 629 C C . ALA A 1 81 ? 10.663 2.145 3.301 1.00 97.62 81 ALA A C 1
ATOM 631 O O . ALA A 1 81 ? 11.376 2.065 4.303 1.00 97.62 81 ALA A O 1
ATOM 632 N N . ASP A 1 82 ? 9.886 3.183 3.009 1.00 97.75 82 ASP A N 1
ATOM 633 C CA . ASP A 1 82 ? 9.510 4.235 3.951 1.00 97.75 82 ASP A CA 1
ATOM 634 C C . ASP A 1 82 ? 8.252 3.810 4.696 1.00 97.75 82 ASP A C 1
ATOM 636 O O . ASP A 1 82 ? 7.301 3.331 4.070 1.00 97.75 82 ASP A O 1
ATOM 640 N N . LEU A 1 83 ? 8.232 4.011 6.007 1.00 97.75 83 LEU A N 1
ATOM 641 C CA . LEU A 1 83 ? 7.080 3.771 6.861 1.00 97.75 83 LEU A CA 1
ATOM 642 C C . LEU A 1 83 ? 6.844 4.982 7.761 1.00 97.75 83 LEU A C 1
ATOM 644 O O . LEU A 1 83 ? 7.700 5.323 8.571 1.00 97.75 83 LEU A O 1
ATOM 648 N N . ASP A 1 84 ? 5.646 5.544 7.680 1.00 97.06 84 ASP A N 1
ATOM 649 C CA . ASP A 1 84 ? 5.121 6.531 8.612 1.00 97.06 84 ASP A CA 1
ATOM 650 C C . ASP A 1 84 ? 3.951 5.907 9.383 1.00 97.06 84 ASP A C 1
ATOM 652 O O . ASP A 1 84 ? 2.990 5.401 8.794 1.00 97.06 84 ASP A O 1
ATOM 656 N N . LEU A 1 85 ? 4.023 5.941 10.709 1.00 94.88 85 LEU A N 1
ATOM 657 C CA . LEU A 1 85 ? 2.970 5.487 11.612 1.00 94.88 85 LEU A CA 1
ATOM 658 C C . LEU A 1 85 ? 2.509 6.656 12.475 1.00 94.88 85 LEU A C 1
ATOM 660 O O . LEU A 1 85 ? 3.306 7.205 13.225 1.00 94.88 85 LEU A O 1
ATOM 664 N N . LEU A 1 86 ? 1.225 6.991 12.410 1.00 94.19 86 LEU A N 1
ATOM 665 C CA . LEU A 1 86 ? 0.535 7.830 13.380 1.00 94.19 86 LEU A CA 1
ATOM 666 C C . LEU A 1 86 ? -0.220 6.922 14.350 1.00 94.19 86 LEU A C 1
ATOM 668 O O . LEU A 1 86 ? -1.133 6.202 13.942 1.00 94.19 86 LEU A O 1
ATOM 672 N N . ILE A 1 87 ? 0.171 6.938 15.620 1.00 88.25 87 ILE A N 1
ATOM 673 C CA . ILE A 1 87 ? -0.424 6.131 16.687 1.00 88.25 87 ILE A CA 1
ATOM 674 C C . ILE A 1 87 ? -0.429 6.969 17.967 1.00 88.25 87 ILE A C 1
ATOM 676 O O . ILE A 1 87 ? 0.624 7.450 18.366 1.00 88.25 87 ILE A O 1
ATOM 680 N N . ALA A 1 88 ? -1.582 7.109 18.631 1.00 85.56 88 ALA A N 1
ATOM 681 C CA . ALA A 1 88 ? -1.712 7.862 19.889 1.00 85.56 88 ALA A CA 1
ATOM 682 C C . ALA A 1 88 ? -1.101 9.282 19.822 1.00 85.56 88 ALA A C 1
ATOM 684 O O . ALA A 1 88 ? -0.387 9.704 20.728 1.00 85.56 88 ALA A O 1
ATOM 685 N N . ASP A 1 89 ? -1.360 9.994 18.717 1.00 84.88 89 ASP A N 1
ATOM 686 C CA . ASP A 1 89 ? -0.826 11.338 18.418 1.00 84.88 89 ASP A CA 1
ATOM 687 C C . ASP A 1 89 ? 0.715 11.413 18.285 1.00 84.88 89 ASP A C 1
ATOM 689 O O . ASP A 1 89 ? 1.301 12.492 18.196 1.00 84.88 89 ASP A O 1
ATOM 693 N N . GLU A 1 90 ? 1.396 10.263 18.216 1.00 89.69 90 GLU A N 1
ATOM 694 C CA . GLU A 1 90 ? 2.825 10.159 17.932 1.00 89.69 90 GLU A CA 1
ATOM 695 C C . GLU A 1 90 ? 3.060 9.728 16.480 1.00 89.69 90 GLU A C 1
ATOM 697 O O . GLU A 1 90 ? 2.458 8.768 15.991 1.00 89.69 90 GLU A O 1
ATOM 702 N N . ILE A 1 91 ? 3.973 10.428 15.799 1.00 92.81 91 ILE A N 1
ATOM 703 C CA . ILE A 1 91 ? 4.448 10.059 14.465 1.00 92.81 91 ILE A CA 1
ATOM 704 C C . ILE A 1 91 ? 5.777 9.323 14.602 1.00 92.81 91 ILE A C 1
ATOM 706 O O . ILE A 1 91 ? 6.769 9.894 15.061 1.00 92.81 91 ILE A O 1
ATOM 710 N N . VAL A 1 92 ? 5.815 8.081 14.130 1.00 93.62 92 VAL A N 1
ATOM 711 C CA . VAL A 1 92 ? 7.034 7.285 14.016 1.00 93.62 92 VAL A CA 1
ATOM 712 C C . VAL A 1 92 ? 7.382 7.097 12.547 1.00 93.62 92 VAL A C 1
ATOM 714 O O . VAL A 1 92 ? 6.576 6.579 11.781 1.00 93.62 92 VAL A O 1
ATOM 717 N N . VAL A 1 93 ? 8.596 7.508 12.179 1.00 95.44 93 VAL A N 1
ATOM 718 C CA . VAL A 1 93 ? 9.138 7.390 10.821 1.00 95.44 93 VAL A CA 1
ATOM 719 C C . VAL A 1 93 ? 10.259 6.365 10.826 1.00 95.44 93 VAL A C 1
AT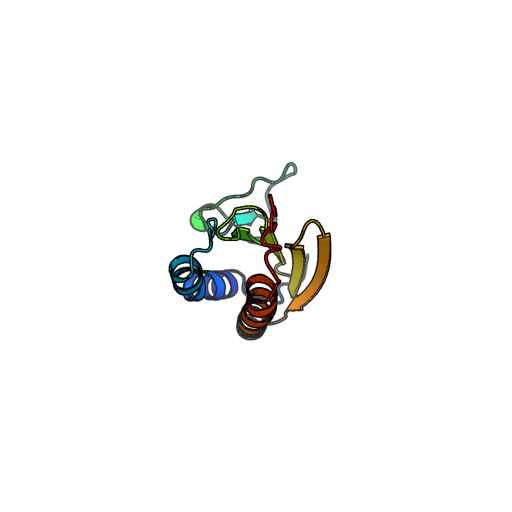OM 721 O O . VAL A 1 93 ? 11.230 6.491 11.577 1.00 95.44 93 VAL A O 1
ATOM 724 N N . GLU A 1 94 ? 10.136 5.356 9.978 1.00 95.19 94 GLU A N 1
ATOM 725 C CA . GLU A 1 9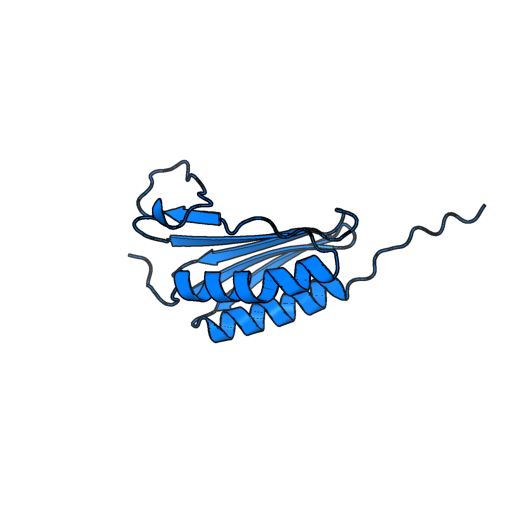4 ? 11.063 4.241 9.880 1.00 95.19 94 GLU A CA 1
ATOM 726 C C . GLU A 1 94 ? 11.437 3.947 8.436 1.00 95.19 94 GLU A C 1
ATOM 728 O O . GLU A 1 94 ? 10.698 4.195 7.487 1.00 95.19 94 GLU A O 1
ATOM 733 N N . VAL A 1 95 ? 12.625 3.374 8.296 1.00 95.12 95 VAL A N 1
ATOM 734 C CA . VAL A 1 95 ? 13.196 2.958 7.027 1.00 95.12 95 VAL A CA 1
ATOM 735 C C . VAL A 1 95 ? 13.594 1.498 7.151 1.00 95.12 95 VAL A C 1
ATOM 737 O O . VAL A 1 95 ? 14.305 1.123 8.085 1.00 95.12 95 VAL A O 1
ATOM 740 N N . ALA A 1 96 ? 13.186 0.689 6.179 1.00 94.75 96 ALA A N 1
ATOM 741 C CA . ALA A 1 96 ? 13.561 -0.714 6.096 1.00 94.75 96 ALA A CA 1
ATOM 742 C C . ALA A 1 96 ? 14.153 -1.058 4.727 1.00 94.75 96 ALA A C 1
ATOM 744 O O . ALA A 1 96 ? 13.790 -0.479 3.703 1.00 94.75 96 ALA A O 1
ATOM 745 N N . THR A 1 97 ? 15.047 -2.046 4.709 1.00 95.62 97 THR A N 1
ATOM 746 C CA . THR A 1 97 ? 15.497 -2.695 3.474 1.00 95.62 97 THR A CA 1
ATOM 747 C C . THR A 1 97 ? 14.734 -4.001 3.307 1.00 95.62 97 THR A C 1
ATOM 749 O O . THR A 1 97 ? 14.705 -4.833 4.212 1.00 95.62 97 THR A O 1
ATOM 752 N N . VAL A 1 98 ? 14.122 -4.177 2.143 1.00 94.19 98 VAL A N 1
ATOM 753 C CA . VAL A 1 98 ? 13.267 -5.302 1.789 1.00 94.19 98 VAL A CA 1
ATOM 754 C C . VAL A 1 98 ? 13.630 -5.768 0.384 1.00 94.19 98 VAL A C 1
ATOM 756 O O . VAL A 1 98 ? 13.263 -5.152 -0.614 1.00 94.19 98 VAL A O 1
ATOM 759 N N . GLU A 1 99 ? 14.375 -6.865 0.304 1.00 92.56 99 GLU A N 1
ATOM 760 C CA . GLU A 1 99 ? 14.958 -7.322 -0.963 1.00 92.56 99 GLU A CA 1
ATOM 761 C C . GLU A 1 99 ? 14.072 -8.325 -1.714 1.00 92.56 99 GLU A C 1
ATOM 763 O O . GLU A 1 99 ? 14.295 -8.587 -2.892 1.00 92.56 99 GLU A O 1
ATOM 768 N N . THR A 1 100 ? 13.053 -8.892 -1.059 1.00 95.06 100 THR A N 1
ATOM 769 C CA . THR A 1 100 ? 12.163 -9.894 -1.663 1.00 95.06 100 THR A CA 1
ATOM 770 C C . THR A 1 100 ? 10.694 -9.638 -1.323 1.00 95.06 100 THR A C 1
ATOM 772 O O . THR A 1 100 ? 10.399 -9.079 -0.263 1.00 95.06 100 THR A O 1
ATOM 775 N N . PRO A 1 101 ? 9.745 -10.074 -2.176 1.00 95.44 101 PRO A N 1
ATOM 776 C CA . PRO A 1 101 ? 8.318 -9.990 -1.865 1.00 95.44 101 PRO A CA 1
ATOM 777 C C . PRO A 1 101 ? 7.936 -10.743 -0.583 1.00 95.44 101 PRO A C 1
ATOM 779 O O . PRO A 1 101 ? 7.156 -10.237 0.212 1.00 95.44 101 PRO A O 1
ATOM 782 N N . ASP A 1 102 ? 8.532 -11.908 -0.322 1.00 95.19 102 ASP A N 1
ATOM 783 C CA . ASP A 1 102 ? 8.267 -12.665 0.907 1.00 95.19 102 ASP A CA 1
ATOM 784 C C . ASP A 1 102 ? 8.741 -11.907 2.162 1.00 95.19 102 ASP A C 1
ATOM 786 O O . ASP A 1 102 ? 8.033 -11.852 3.170 1.00 95.19 102 ASP A O 1
ATOM 790 N N . ALA A 1 103 ? 9.914 -11.259 2.095 1.00 96.50 103 ALA A N 1
ATOM 791 C CA . ALA A 1 103 ? 10.393 -10.387 3.167 1.00 96.50 103 ALA A CA 1
ATOM 792 C C . ALA A 1 103 ? 9.483 -9.163 3.347 1.00 96.50 103 ALA A C 1
ATOM 794 O O . ALA A 1 103 ? 9.271 -8.719 4.474 1.00 96.50 103 ALA A O 1
ATOM 795 N N . PHE A 1 104 ? 8.906 -8.651 2.256 1.00 97.69 104 PHE A N 1
ATOM 796 C CA . PHE A 1 104 ? 7.917 -7.580 2.315 1.00 97.69 104 PHE A CA 1
ATOM 797 C C . PHE A 1 104 ? 6.638 -8.022 3.025 1.00 97.69 104 PHE A C 1
ATOM 799 O O . PHE A 1 104 ? 6.153 -7.309 3.899 1.00 97.69 104 PHE A O 1
ATOM 806 N N . GLY A 1 105 ? 6.129 -9.216 2.715 1.00 97.06 105 GLY A N 1
ATOM 807 C CA . GLY A 1 105 ? 4.986 -9.797 3.414 1.00 97.06 105 GLY A CA 1
ATOM 808 C C . GLY A 1 105 ? 5.230 -9.911 4.922 1.00 97.06 105 GLY A C 1
ATOM 809 O O . GLY A 1 105 ? 4.413 -9.448 5.714 1.00 97.06 105 GLY A O 1
ATOM 810 N N . ALA A 1 106 ? 6.391 -10.436 5.324 1.00 96.94 106 ALA A N 1
ATOM 811 C CA . ALA A 1 106 ? 6.765 -10.532 6.737 1.00 96.94 106 ALA A CA 1
ATOM 812 C C . ALA A 1 106 ? 6.915 -9.155 7.413 1.00 96.94 106 ALA A C 1
ATOM 814 O O . ALA A 1 106 ? 6.531 -8.985 8.571 1.00 96.94 106 ALA A O 1
ATOM 815 N N . PHE A 1 107 ? 7.451 -8.164 6.693 1.00 97.06 107 PHE A N 1
ATOM 816 C CA . PHE A 1 107 ? 7.533 -6.786 7.170 1.00 97.06 107 PHE A CA 1
ATOM 817 C C . PHE A 1 107 ? 6.141 -6.190 7.415 1.00 97.06 107 PHE A C 1
ATOM 819 O O . PHE A 1 107 ? 5.902 -5.642 8.490 1.00 97.06 107 PHE A O 1
ATOM 826 N N . LEU A 1 108 ? 5.200 -6.366 6.479 1.00 97.50 108 LEU A N 1
ATOM 827 C CA . LEU A 1 108 ? 3.808 -5.941 6.655 1.00 97.50 108 LEU A CA 1
ATOM 828 C C . LEU A 1 108 ? 3.177 -6.587 7.892 1.00 97.50 108 LEU A C 1
ATOM 830 O O . LEU A 1 108 ? 2.552 -5.890 8.686 1.00 97.50 108 LEU A O 1
ATOM 834 N N . ASP A 1 109 ? 3.375 -7.889 8.099 1.00 96.50 109 ASP A N 1
ATOM 835 C CA . ASP A 1 109 ? 2.809 -8.603 9.250 1.00 96.50 109 ASP A CA 1
ATOM 836 C C . ASP A 1 109 ? 3.329 -8.043 10.588 1.00 96.50 109 ASP A C 1
ATOM 838 O O . ASP A 1 109 ? 2.558 -7.837 11.533 1.00 96.50 109 ASP A O 1
ATOM 842 N N . ALA A 1 110 ? 4.625 -7.725 10.663 1.00 95.38 110 ALA A N 1
ATOM 843 C CA . ALA A 1 110 ? 5.234 -7.118 11.845 1.00 95.38 110 ALA A CA 1
ATOM 844 C C . ALA A 1 110 ? 4.702 -5.699 12.110 1.00 95.38 110 ALA A C 1
ATOM 846 O O . ALA A 1 110 ? 4.318 -5.378 13.239 1.00 95.38 110 ALA A O 1
ATOM 847 N N . VAL A 1 111 ? 4.632 -4.863 11.070 1.00 95.00 111 VAL A N 1
ATOM 848 C CA . VAL A 1 111 ? 4.126 -3.488 11.176 1.00 95.00 111 VAL A CA 1
ATOM 849 C C . VAL A 1 111 ? 2.649 -3.483 11.573 1.00 95.00 111 VAL A C 1
ATOM 851 O O . VAL A 1 111 ? 2.263 -2.753 12.483 1.00 95.00 111 VAL A O 1
ATOM 854 N N . MET A 1 112 ? 1.826 -4.336 10.962 1.00 94.50 112 MET A N 1
ATOM 855 C CA . MET A 1 112 ? 0.398 -4.426 11.274 1.00 94.50 112 MET A CA 1
ATOM 856 C C . MET A 1 112 ? 0.138 -4.947 12.685 1.00 94.50 112 MET A C 1
ATOM 858 O O . MET A 1 112 ? -0.782 -4.472 13.347 1.00 94.50 112 MET A O 1
ATOM 862 N N . THR A 1 113 ? 0.968 -5.867 13.183 1.00 93.31 113 THR A N 1
ATOM 863 C CA . THR A 1 113 ? 0.902 -6.318 14.582 1.00 93.31 113 THR A CA 1
ATOM 864 C C . THR A 1 113 ? 1.114 -5.149 15.543 1.00 93.31 113 THR A C 1
ATOM 866 O O . THR A 1 113 ? 0.382 -5.011 16.521 1.00 93.31 113 THR A O 1
ATOM 869 N N . ARG A 1 114 ? 2.081 -4.272 15.252 1.00 90.56 114 ARG A N 1
ATOM 870 C CA . ARG A 1 114 ? 2.316 -3.059 16.042 1.00 90.56 114 ARG A CA 1
ATOM 871 C C . ARG A 1 114 ? 1.172 -2.053 15.907 1.00 90.56 114 ARG A C 1
ATOM 873 O O . ARG A 1 114 ? 0.743 -1.508 16.917 1.00 90.56 114 ARG A O 1
ATOM 880 N N . PHE A 1 115 ? 0.681 -1.832 14.689 1.00 91.25 115 PHE A N 1
ATOM 881 C CA . PHE A 1 115 ? -0.416 -0.903 14.409 1.00 91.25 115 PHE A CA 1
ATOM 882 C C . PHE A 1 115 ? -1.706 -1.292 15.147 1.00 91.25 115 PHE A C 1
ATOM 884 O O . PHE A 1 115 ? -2.363 -0.439 15.728 1.00 91.25 115 PHE A O 1
ATOM 891 N N . LEU A 1 116 ? -2.028 -2.589 15.190 1.00 88.12 116 LEU A N 1
ATOM 892 C CA . LEU A 1 116 ? -3.190 -3.129 15.907 1.00 88.12 116 LEU A CA 1
ATOM 893 C C . LEU A 1 116 ? -2.975 -3.254 17.423 1.00 88.12 116 LEU A C 1
ATOM 895 O O . LEU A 1 116 ? -3.938 -3.233 18.183 1.00 88.12 116 LEU A O 1
ATOM 899 N N . GLY A 1 117 ? -1.731 -3.450 17.862 1.00 82.12 117 GLY A N 1
ATOM 900 C CA . GLY A 1 117 ? -1.383 -3.646 19.270 1.00 82.12 117 GLY A CA 1
ATOM 901 C C . GLY A 1 117 ? -1.223 -2.354 20.070 1.00 82.12 117 GLY A C 1
ATOM 902 O O . GLY A 1 117 ? -1.011 -2.418 21.283 1.00 82.12 117 GLY A O 1
ATOM 903 N N . ALA A 1 118 ? -1.285 -1.193 19.419 1.00 68.56 118 ALA A N 1
ATOM 904 C CA . ALA A 1 118 ? -1.179 0.080 20.103 1.00 68.56 118 ALA A CA 1
ATOM 905 C C . ALA A 1 118 ? -2.440 0.378 20.932 1.00 68.56 118 ALA A C 1
ATOM 907 O O . ALA A 1 118 ? -3.554 0.165 20.452 1.00 68.56 118 ALA A O 1
ATOM 908 N N . PRO A 1 119 ? -2.296 0.866 22.175 1.00 56.59 119 PRO A N 1
ATOM 909 C CA . PRO A 1 119 ? -3.446 1.204 22.994 1.00 56.59 119 PRO A CA 1
ATOM 910 C C . PRO A 1 119 ? -4.187 2.398 22.381 1.00 56.59 119 PRO A C 1
ATOM 912 O O . PRO A 1 119 ? -3.641 3.496 22.314 1.00 56.59 119 PRO A O 1
ATOM 915 N N . SER A 1 120 ? -5.446 2.205 21.981 1.00 54.22 120 SER A N 1
ATOM 916 C CA . SER A 1 120 ? -6.380 3.320 21.829 1.00 54.22 120 SER A CA 1
ATOM 917 C C . SER A 1 120 ? -6.581 3.911 23.222 1.00 54.22 120 SER A C 1
ATOM 919 O O . SER A 1 120 ? -7.136 3.234 24.095 1.00 54.22 120 SER A O 1
ATOM 921 N N . GLU A 1 121 ? -6.120 5.136 23.480 1.00 48.38 121 GLU A N 1
ATOM 922 C CA . GLU A 1 121 ? -6.488 5.830 24.713 1.00 48.38 121 GLU A CA 1
ATOM 923 C C . GLU A 1 121 ? -7.998 6.087 24.681 1.00 48.38 121 GLU A C 1
ATOM 925 O O . GLU A 1 121 ? -8.491 7.086 24.168 1.00 48.38 121 GLU A O 1
ATOM 930 N N . SER A 1 122 ? -8.763 5.140 25.226 1.00 46.47 122 SER A N 1
ATOM 931 C CA . SER A 1 122 ? -10.170 5.334 25.539 1.00 46.47 122 SER A CA 1
ATOM 932 C C . SER A 1 122 ? -10.238 6.409 26.615 1.00 46.47 122 SER A C 1
ATOM 934 O O . SER A 1 122 ? -10.080 6.124 27.806 1.00 46.47 122 SER A O 1
ATOM 936 N N . GLY A 1 123 ? -10.426 7.656 26.184 1.00 43.12 123 GLY A N 1
ATOM 937 C CA . GLY A 1 123 ? -10.632 8.806 27.049 1.00 43.12 123 GLY A CA 1
ATOM 938 C C . GLY A 1 123 ? -11.740 8.508 28.052 1.00 43.12 123 GLY A C 1
ATOM 939 O O . GLY A 1 123 ? -12.929 8.572 27.744 1.00 43.12 123 GLY A O 1
ATOM 940 N N . THR A 1 124 ? -11.348 8.159 29.275 1.00 39.81 124 THR A N 1
ATOM 941 C CA . THR A 1 124 ? -12.285 7.956 30.373 1.00 39.81 124 THR A CA 1
ATOM 942 C C . THR A 1 124 ? -12.637 9.334 30.915 1.00 39.81 124 THR A C 1
ATOM 944 O O . THR A 1 124 ? -11.986 9.842 31.826 1.00 39.81 124 THR A O 1
ATOM 947 N N . ILE A 1 125 ? -13.667 9.965 30.348 1.00 51.44 12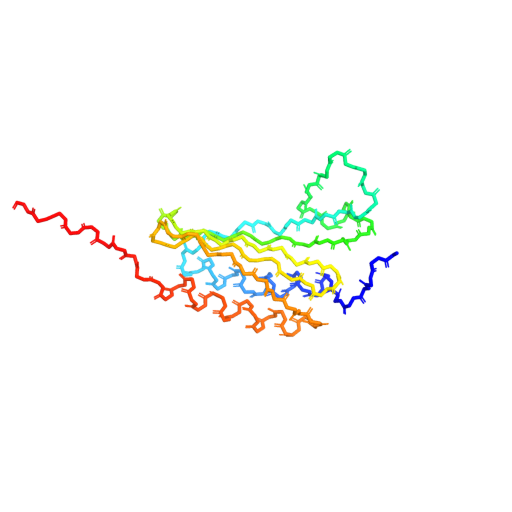5 ILE A N 1
ATOM 948 C CA . ILE A 1 125 ? -14.327 11.091 31.014 1.00 51.44 125 ILE A CA 1
ATOM 949 C C . ILE A 1 125 ? -15.080 10.499 32.209 1.00 51.44 125 ILE A C 1
ATOM 951 O O . ILE A 1 125 ? -16.112 9.848 32.054 1.00 51.44 125 ILE A O 1
ATOM 955 N N . THR A 1 126 ? -14.525 10.684 33.403 1.00 37.53 126 THR A N 1
ATOM 956 C CA . THR A 1 126 ? -15.224 10.411 34.667 1.00 37.53 126 THR A CA 1
ATOM 957 C C . THR A 1 126 ? -16.016 11.672 35.054 1.00 37.53 126 THR A C 1
ATOM 959 O O . THR A 1 126 ? -15.460 12.762 34.897 1.00 37.53 126 THR A O 1
ATOM 962 N N . PRO A 1 127 ? -17.291 11.551 35.482 1.00 56.66 127 PRO A N 1
ATOM 963 C CA . PRO A 1 127 ? -18.194 12.681 35.740 1.00 56.66 127 PRO A CA 1
ATOM 964 C C . PRO A 1 127 ? -17.779 13.589 36.903 1.00 56.66 127 PRO A C 1
ATOM 966 O O . PRO A 1 127 ? -17.081 13.108 37.826 1.00 56.66 127 PRO A O 1
#

Radius of gyration: 15.82 Å; chains: 1; bounding box: 38×29×53 Å

Sequence (127 aa):
MMDRVIDLDRAAAEIVARAAVWTEVGLGVSPVTWRDGRTAWPYRLENDRALITDPDSLGLRVHGPDGEAELVLVLYRGGWADLDLLIADEIVVEVATVETPDAFGAFLDAVMTRFLGAPSESGTITP

Organism: NCBI:txid58109